Protein AF-A0A1S2WXU9-F1 (afdb_monomer_lite)

Secondary structure (DSSP, 8-state):
----SHHHHHTTTSS---------TTGGGSGGGS-------------S-HHHHHHH--HHHHTTTS---TTHHHHHHHHHTTS-HHHHHHHHHHHHHHHHHHHHH-SSHHHHHHHHHHHHHHHHHHHHH--

Sequence (131 aa):
MLFDVTILEQYKTKNHIKPKEKIQLQDIKEIKQKIIKEPGELLQQQPQNKDDYLKKFTINNYLSDIQLPPKNIPWIEHLLKWKPKAKQYELLKQYKELYLQAYNNTPLEHQKINAGTLKANTWLRVLITGE

pLDDT: mean 73.83, std 23.73, range [36.47, 98.0]

Radius of gyration: 22.12 Å; chains: 1; bounding box: 33×48×69 Å

Foldseek 3Di:
DDDDPPPVVVVVPPPDDDDDDDDDPPVVVPVVPPDDDDDPDPPPPPPPDPVVCLVPDDQCVLCVVPDADPVVSVVLCVLCVPPDSVVSVVLVVVLQVQLVVQLVPDPDNVCSRVRSHVRSVVVSCCVRPVD

Structure (mmCIF, N/CA/C/O backbone):
data_AF-A0A1S2WXU9-F1
#
_entry.id   AF-A0A1S2WXU9-F1
#
loop_
_atom_site.group_PDB
_atom_site.id
_atom_site.type_symbol
_atom_site.label_atom_id
_atom_site.label_alt_id
_atom_site.label_comp_id
_atom_site.label_asym_id
_atom_site.label_entity_id
_atom_site.label_seq_id
_atom_site.pdbx_PDB_ins_code
_atom_site.Cartn_x
_atom_site.Cartn_y
_atom_site.Cartn_z
_atom_site.occupancy
_atom_site.B_iso_or_equiv
_atom_site.auth_seq_id
_atom_site.auth_comp_id
_atom_site.auth_asym_id
_atom_site.auth_atom_id
_atom_site.pdbx_PDB_model_num
ATOM 1 N N . MET A 1 1 ? 10.330 13.097 -46.889 1.00 46.91 1 MET A N 1
ATOM 2 C CA . MET A 1 1 ? 9.431 11.977 -46.528 1.00 46.91 1 MET A CA 1
ATOM 3 C C . MET A 1 1 ? 10.068 10.690 -47.020 1.00 46.91 1 MET A C 1
ATOM 5 O O . MET A 1 1 ? 10.729 10.764 -48.045 1.00 46.91 1 MET A O 1
ATOM 9 N N . LEU A 1 2 ? 9.820 9.577 -46.320 1.00 45.38 2 LEU A N 1
ATOM 10 C CA . LEU A 1 2 ? 10.325 8.208 -46.548 1.00 45.38 2 LEU A CA 1
ATOM 11 C C . LEU A 1 2 ? 11.593 7.853 -45.762 1.00 45.38 2 LEU A C 1
ATOM 13 O O . LEU A 1 2 ? 12.651 7.613 -46.326 1.00 45.38 2 LEU A O 1
ATOM 17 N N . PHE A 1 3 ? 11.433 7.765 -44.444 1.00 37.38 3 PHE A N 1
ATOM 18 C CA . PHE A 1 3 ? 12.234 6.869 -43.617 1.00 37.38 3 PHE A CA 1
ATOM 19 C C . PHE A 1 3 ? 11.281 5.922 -42.872 1.00 37.38 3 PHE A C 1
ATOM 21 O O . PHE A 1 3 ? 10.276 6.360 -42.313 1.00 37.38 3 PHE A O 1
ATOM 28 N N . ASP A 1 4 ? 11.611 4.631 -42.940 1.00 48.25 4 ASP A N 1
ATOM 29 C CA . ASP A 1 4 ? 11.268 3.580 -41.974 1.00 48.25 4 ASP A CA 1
ATOM 30 C C . ASP A 1 4 ? 9.818 3.076 -41.860 1.00 48.25 4 ASP A C 1
ATOM 32 O O . ASP A 1 4 ? 9.265 2.948 -40.771 1.00 48.25 4 ASP A O 1
ATOM 36 N N . VAL A 1 5 ? 9.230 2.640 -42.979 1.00 47.12 5 VAL A N 1
ATOM 37 C CA . VAL A 1 5 ? 8.090 1.687 -42.956 1.00 47.12 5 VAL A CA 1
ATOM 38 C C . VAL A 1 5 ? 8.569 0.227 -43.103 1.00 47.12 5 VAL A C 1
ATOM 40 O O . VAL A 1 5 ? 7.855 -0.717 -42.778 1.00 47.12 5 VAL A O 1
ATOM 43 N N . THR A 1 6 ? 9.820 0.015 -43.512 1.00 50.19 6 THR A N 1
ATOM 44 C CA . THR A 1 6 ? 10.367 -1.296 -43.901 1.00 50.19 6 THR A CA 1
ATOM 45 C C . THR A 1 6 ? 10.811 -2.194 -42.740 1.00 50.19 6 THR A C 1
ATOM 47 O O . THR A 1 6 ? 10.943 -3.401 -42.932 1.00 50.19 6 THR A O 1
ATOM 50 N N . ILE A 1 7 ? 11.011 -1.666 -41.526 1.00 50.47 7 ILE A N 1
ATOM 51 C CA . ILE A 1 7 ? 11.488 -2.474 -40.382 1.00 50.47 7 ILE A CA 1
ATOM 52 C C . ILE A 1 7 ? 10.331 -3.196 -39.660 1.00 50.47 7 ILE A C 1
ATOM 54 O O . ILE A 1 7 ? 10.512 -4.286 -39.112 1.00 50.47 7 ILE A O 1
ATOM 58 N N . LEU A 1 8 ? 9.112 -2.649 -39.710 1.00 45.78 8 LEU A N 1
ATOM 59 C CA . LEU A 1 8 ? 7.941 -3.213 -39.021 1.00 45.78 8 LEU A CA 1
ATOM 60 C C . LEU A 1 8 ? 7.358 -4.461 -39.702 1.00 45.78 8 LEU A C 1
ATOM 62 O O . LEU A 1 8 ? 6.742 -5.288 -39.027 1.00 45.78 8 LEU A O 1
ATOM 66 N N . GLU A 1 9 ? 7.571 -4.643 -41.008 1.00 47.28 9 GLU A N 1
ATOM 67 C CA . GLU A 1 9 ? 7.101 -5.843 -41.716 1.00 47.28 9 GLU A CA 1
ATOM 68 C C . GLU A 1 9 ? 7.992 -7.071 -41.484 1.00 47.28 9 GLU A C 1
ATOM 70 O O . GLU A 1 9 ? 7.478 -8.188 -41.428 1.00 47.28 9 GLU A O 1
ATOM 75 N N . GLN A 1 10 ? 9.297 -6.895 -41.243 1.00 45.50 10 GLN A N 1
ATOM 76 C CA . GLN A 1 10 ? 10.206 -8.026 -41.000 1.00 45.50 10 GLN A CA 1
ATOM 77 C C . GLN A 1 10 ? 10.025 -8.679 -39.619 1.00 45.50 10 GLN A C 1
ATOM 79 O O . GLN A 1 10 ? 10.366 -9.849 -39.442 1.00 45.50 10 GLN A O 1
ATOM 84 N N . TYR A 1 11 ? 9.449 -7.970 -38.642 1.00 45.53 11 TYR A N 1
ATOM 85 C CA . TYR A 1 11 ? 9.167 -8.538 -37.316 1.00 45.53 11 TYR A CA 1
ATOM 86 C C . TYR A 1 11 ? 7.853 -9.329 -37.246 1.00 45.53 11 TYR A C 1
ATOM 88 O O . TYR A 1 11 ? 7.679 -10.133 -36.328 1.00 45.53 11 TYR A O 1
ATOM 96 N N . LYS A 1 12 ? 6.935 -9.160 -38.209 1.00 45.19 12 LYS A N 1
ATOM 97 C CA . LYS A 1 12 ? 5.650 -9.885 -38.219 1.00 45.19 12 LYS A CA 1
ATOM 98 C C . LYS A 1 12 ? 5.754 -11.326 -38.728 1.00 45.19 12 LYS A C 1
ATOM 100 O O . LYS A 1 12 ? 4.867 -12.126 -38.452 1.00 45.19 12 LYS A O 1
ATOM 105 N N . THR A 1 13 ? 6.834 -11.692 -39.414 1.00 47.34 13 THR A N 1
ATOM 106 C CA . THR A 1 13 ? 6.949 -12.963 -40.157 1.00 47.34 13 THR A CA 1
ATOM 107 C C . THR A 1 13 ? 7.939 -13.973 -39.568 1.00 47.34 13 THR A C 1
ATOM 109 O O . THR A 1 13 ? 8.269 -14.949 -40.235 1.00 47.34 13 THR A O 1
ATOM 112 N N . LYS A 1 14 ? 8.390 -13.810 -38.312 1.00 42.31 14 LYS A N 1
ATOM 113 C CA . LYS A 1 14 ? 9.318 -14.768 -37.667 1.00 42.31 14 LYS A CA 1
ATOM 114 C C . LYS A 1 14 ? 8.766 -15.596 -36.505 1.00 42.31 14 LYS A C 1
ATOM 116 O O . LYS A 1 14 ? 9.458 -16.499 -36.057 1.00 42.31 14 LYS A O 1
ATOM 121 N N . ASN A 1 15 ? 7.535 -15.358 -36.049 1.00 47.44 15 ASN A N 1
ATOM 122 C CA . ASN A 1 15 ? 6.944 -16.111 -34.930 1.00 47.44 15 ASN A CA 1
ATOM 123 C C . ASN A 1 15 ? 5.565 -16.695 -35.257 1.00 47.44 15 ASN A C 1
ATOM 125 O O . ASN A 1 15 ? 4.666 -16.704 -34.421 1.00 47.44 15 ASN A O 1
ATOM 129 N N . HIS A 1 16 ? 5.394 -17.199 -36.474 1.00 47.34 16 HIS A N 1
ATOM 130 C CA . HIS A 1 16 ? 4.292 -18.097 -36.783 1.00 47.34 16 HIS A CA 1
ATOM 131 C C . HIS A 1 16 ? 4.867 -19.434 -37.241 1.00 47.34 16 HIS A C 1
ATOM 133 O O . HIS A 1 16 ? 5.779 -19.467 -38.060 1.00 47.34 16 HIS A O 1
ATOM 139 N N . ILE A 1 17 ? 4.267 -20.509 -36.722 1.00 48.41 17 ILE A N 1
ATOM 140 C CA . ILE A 1 17 ? 4.539 -21.937 -36.952 1.00 48.41 17 ILE A CA 1
ATOM 141 C C . ILE A 1 17 ? 5.501 -22.574 -35.931 1.00 48.41 17 ILE A C 1
ATOM 143 O O . ILE A 1 17 ? 6.661 -22.831 -36.226 1.00 48.41 17 ILE A O 1
ATOM 147 N N . LYS A 1 18 ? 4.965 -22.957 -34.763 1.00 47.66 18 LYS A N 1
ATOM 148 C CA . LYS A 1 18 ? 5.179 -24.303 -34.196 1.00 47.66 18 LYS A CA 1
ATOM 149 C C . LYS A 1 18 ? 3.867 -24.805 -33.561 1.00 47.66 18 LYS A C 1
ATOM 151 O O . LYS A 1 18 ? 3.132 -23.995 -32.993 1.00 47.66 18 LYS A O 1
ATOM 156 N N . PRO A 1 19 ? 3.514 -26.090 -33.733 1.00 45.25 19 PRO A N 1
ATOM 157 C CA . PRO A 1 19 ? 2.209 -26.630 -33.357 1.00 45.25 19 PRO A CA 1
ATOM 158 C C . PRO A 1 19 ? 2.025 -26.700 -31.834 1.00 45.25 19 PRO A C 1
ATOM 160 O O . PRO A 1 19 ? 2.981 -26.880 -31.087 1.00 45.25 19 PRO A O 1
ATOM 163 N N . LYS A 1 20 ? 0.769 -26.572 -31.384 1.00 55.09 20 LYS A N 1
ATOM 164 C CA . LYS A 1 20 ? 0.353 -26.766 -29.986 1.00 55.09 20 LYS A CA 1
ATOM 165 C C . LYS A 1 20 ? 0.567 -28.229 -29.579 1.00 55.09 20 LYS A C 1
ATOM 167 O O . LYS A 1 20 ? -0.301 -29.067 -29.826 1.00 55.09 20 LYS A O 1
ATOM 172 N N . GLU A 1 21 ? 1.695 -28.530 -28.947 1.00 48.59 21 GLU A N 1
ATOM 173 C CA . GLU A 1 21 ? 1.872 -29.789 -28.224 1.00 48.59 21 GLU A CA 1
ATOM 174 C C . GLU A 1 21 ? 0.983 -29.803 -26.974 1.00 48.59 21 GLU A C 1
ATOM 176 O O . GLU A 1 21 ? 0.909 -28.842 -26.205 1.00 48.59 21 GLU A O 1
ATOM 181 N N . LYS A 1 22 ? 0.250 -30.905 -26.805 1.00 48.22 22 LYS A N 1
ATOM 182 C CA . LYS A 1 22 ? -0.589 -31.168 -25.637 1.00 48.22 22 LYS A CA 1
ATOM 183 C C . LYS A 1 22 ? 0.322 -31.413 -24.435 1.00 48.22 22 LYS A C 1
ATOM 185 O O . LYS A 1 22 ? 0.949 -32.463 -24.353 1.00 48.22 22 LYS A O 1
ATOM 190 N N . ILE A 1 23 ? 0.361 -30.473 -23.497 1.00 45.03 23 ILE A N 1
ATOM 191 C CA . ILE A 1 23 ? 1.022 -30.672 -22.204 1.00 45.03 23 ILE A CA 1
ATOM 192 C C . ILE A 1 23 ? 0.234 -31.748 -21.442 1.00 45.03 23 ILE A C 1
ATOM 194 O O . ILE A 1 23 ? -0.947 -31.562 -21.136 1.00 45.03 23 ILE A O 1
ATOM 198 N N . GLN A 1 24 ? 0.864 -32.896 -21.186 1.00 42.66 24 GLN A N 1
ATOM 199 C CA . GLN A 1 24 ? 0.285 -33.969 -20.381 1.00 42.66 24 GLN A CA 1
ATOM 200 C C . GLN A 1 24 ? 0.394 -33.610 -18.892 1.00 42.66 24 GLN A C 1
ATOM 202 O O . GLN A 1 24 ? 1.392 -33.067 -18.430 1.00 42.66 24 GLN A O 1
ATOM 207 N N . LEU A 1 25 ? -0.644 -33.924 -18.114 1.00 49.31 25 LEU A N 1
ATOM 208 C CA . LEU A 1 25 ? -0.802 -33.529 -16.704 1.00 49.31 25 LEU A CA 1
ATOM 209 C C . LEU A 1 25 ? 0.212 -34.166 -15.722 1.00 49.31 25 LEU A C 1
ATOM 211 O O . LEU A 1 25 ? 0.075 -34.002 -14.509 1.00 49.31 25 LEU A O 1
ATOM 215 N N . GLN A 1 26 ? 1.198 -34.918 -16.213 1.00 47.22 26 GLN A N 1
ATOM 216 C CA . GLN A 1 26 ? 2.148 -35.677 -15.393 1.00 47.22 26 GLN A CA 1
ATOM 217 C C . GLN A 1 26 ? 3.444 -34.897 -15.095 1.00 47.22 26 GLN A C 1
ATOM 219 O O . GLN A 1 26 ? 4.068 -35.154 -14.069 1.00 47.22 26 GLN A O 1
ATOM 224 N N . ASP A 1 27 ? 3.757 -33.851 -15.867 1.00 42.47 27 ASP A N 1
ATOM 225 C CA . ASP A 1 27 ? 4.944 -32.996 -15.671 1.00 42.47 27 ASP A CA 1
ATOM 226 C C . ASP A 1 27 ? 4.807 -31.954 -14.537 1.00 42.47 27 ASP A C 1
ATOM 228 O O . ASP A 1 27 ? 5.766 -31.283 -14.160 1.00 42.47 27 ASP A O 1
ATOM 232 N N . ILE A 1 28 ? 3.622 -31.807 -13.931 1.00 46.75 28 ILE A N 1
ATOM 233 C CA . ILE A 1 28 ? 3.379 -30.802 -12.871 1.00 46.75 28 ILE A CA 1
ATOM 234 C C . ILE A 1 28 ? 3.883 -31.288 -11.495 1.00 46.75 28 ILE A C 1
ATOM 236 O O . ILE A 1 28 ? 4.048 -30.492 -10.566 1.00 46.75 28 ILE A O 1
ATOM 240 N N . LYS A 1 29 ? 4.157 -32.591 -11.326 1.00 44.44 29 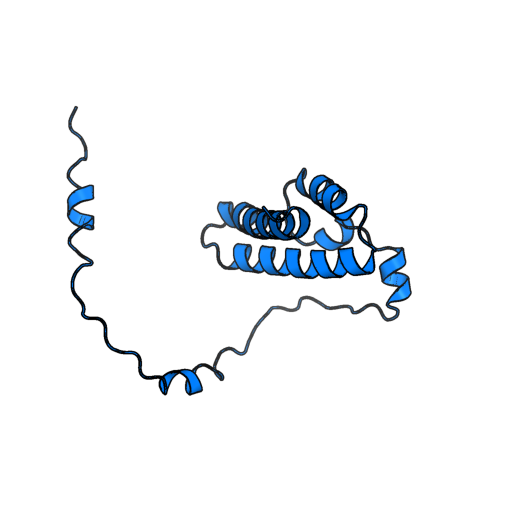LYS A N 1
ATOM 241 C CA . LYS A 1 29 ? 4.610 -33.140 -10.035 1.00 44.44 29 LYS A CA 1
ATOM 242 C C . LYS A 1 29 ? 6.075 -32.831 -9.710 1.00 44.44 29 LYS A C 1
ATOM 244 O O . LYS A 1 29 ? 6.406 -32.786 -8.528 1.00 44.44 29 LYS A O 1
ATOM 249 N N . GLU A 1 30 ? 6.915 -32.537 -10.702 1.00 40.00 30 GLU A N 1
ATOM 250 C CA . GLU A 1 30 ? 8.362 -32.346 -10.494 1.00 40.00 30 GLU A CA 1
ATOM 251 C C . GLU A 1 30 ? 8.779 -30.878 -10.265 1.00 40.00 30 GLU A C 1
ATOM 253 O O . GLU A 1 30 ? 9.848 -30.600 -9.725 1.00 40.00 30 GLU A O 1
ATOM 258 N N . ILE A 1 31 ? 7.901 -29.909 -10.552 1.00 44.62 31 ILE A N 1
ATOM 259 C CA . ILE A 1 31 ? 8.188 -28.470 -10.356 1.00 44.62 31 ILE A CA 1
ATOM 260 C C . ILE A 1 31 ? 8.058 -28.053 -8.874 1.00 44.62 31 ILE A C 1
ATOM 262 O O . ILE A 1 31 ? 8.448 -26.955 -8.480 1.00 44.62 31 ILE A O 1
ATOM 266 N N . LYS A 1 32 ? 7.560 -28.932 -7.994 1.00 43.72 32 LYS A N 1
ATOM 267 C CA . LYS A 1 32 ? 7.349 -28.604 -6.572 1.00 43.72 32 LYS A CA 1
ATOM 268 C C . LYS A 1 32 ? 8.611 -28.604 -5.699 1.00 43.72 32 LYS A C 1
ATOM 270 O O . LYS A 1 32 ? 8.494 -28.267 -4.526 1.00 43.72 32 LYS A O 1
ATOM 275 N N . GLN A 1 33 ? 9.795 -28.959 -6.209 1.00 43.25 33 GLN A N 1
ATOM 276 C CA . GLN A 1 33 ? 10.954 -29.229 -5.337 1.00 43.25 33 GLN A CA 1
ATOM 277 C C . GLN A 1 33 ? 12.243 -28.443 -5.624 1.00 43.25 33 GLN A C 1
ATOM 279 O O . GLN A 1 33 ? 13.240 -28.683 -4.949 1.00 43.25 33 GLN A O 1
ATOM 284 N N . LYS A 1 34 ? 12.257 -27.464 -6.543 1.00 37.16 34 LYS A N 1
ATOM 285 C CA . LYS A 1 34 ? 13.513 -26.778 -6.922 1.00 37.16 34 LYS A CA 1
ATOM 286 C C . LYS A 1 34 ? 13.515 -25.247 -6.865 1.00 37.16 34 LYS A C 1
ATOM 288 O O . LYS A 1 34 ? 14.297 -24.616 -7.567 1.00 37.16 34 LYS A O 1
ATOM 293 N N . ILE A 1 35 ? 12.698 -24.644 -6.001 1.00 43.75 35 ILE A N 1
ATOM 294 C CA . ILE A 1 35 ? 12.796 -23.210 -5.674 1.00 43.75 35 ILE A C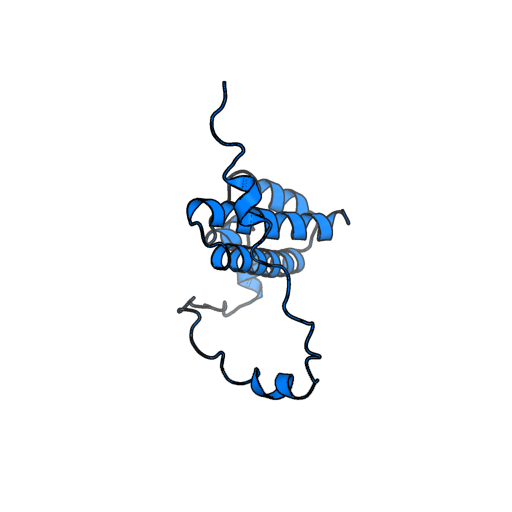A 1
ATOM 295 C C . ILE A 1 35 ? 12.993 -23.080 -4.164 1.00 43.75 35 ILE A C 1
ATOM 297 O O . ILE A 1 35 ? 12.055 -22.841 -3.409 1.00 43.75 35 ILE A O 1
ATOM 301 N N . ILE A 1 36 ? 14.223 -23.312 -3.709 1.00 43.50 36 ILE A N 1
ATOM 302 C CA . ILE A 1 36 ? 14.653 -22.990 -2.348 1.00 43.50 36 ILE A CA 1
ATOM 303 C C . ILE A 1 36 ? 15.975 -22.216 -2.448 1.00 43.50 36 ILE A C 1
ATOM 305 O O . ILE A 1 36 ? 16.927 -22.744 -3.023 1.00 43.50 36 ILE A O 1
ATOM 309 N N . LYS A 1 37 ? 15.983 -21.033 -1.798 1.00 38.06 37 LYS A N 1
ATOM 310 C CA . LYS A 1 37 ? 17.069 -20.061 -1.492 1.00 38.06 37 LYS A CA 1
ATOM 311 C C . LYS A 1 37 ? 17.211 -18.931 -2.527 1.00 38.06 37 LYS A C 1
ATOM 313 O O . LYS A 1 37 ? 17.496 -19.212 -3.678 1.00 38.06 37 LYS A O 1
ATOM 318 N N . GLU A 1 38 ? 16.990 -17.647 -2.227 1.00 40.41 38 GLU A N 1
ATOM 319 C CA . GLU A 1 38 ? 16.946 -16.891 -0.960 1.00 40.41 38 GLU A CA 1
ATOM 320 C C . GLU A 1 38 ? 15.961 -15.704 -1.076 1.00 40.41 38 GLU A C 1
ATOM 322 O O . GLU A 1 38 ? 15.977 -15.005 -2.089 1.00 40.41 38 GLU A O 1
ATOM 327 N N . PRO A 1 39 ? 15.161 -15.377 -0.048 1.00 41.34 39 PRO A N 1
ATOM 328 C CA . PRO A 1 39 ? 14.862 -13.993 0.269 1.00 41.34 39 PRO A CA 1
ATOM 329 C C . PRO A 1 39 ? 15.880 -13.543 1.319 1.00 41.34 39 PRO A C 1
ATOM 331 O O . PRO A 1 39 ? 15.932 -14.105 2.414 1.00 41.34 39 PRO A O 1
ATOM 334 N N . GLY A 1 40 ? 16.710 -12.564 0.959 1.00 36.47 40 GLY A N 1
ATOM 335 C CA . GLY A 1 40 ? 17.648 -11.934 1.880 1.00 36.47 40 GLY A CA 1
ATOM 336 C C . GLY A 1 40 ? 16.977 -11.546 3.197 1.00 36.47 40 GLY A C 1
ATOM 337 O O . GLY A 1 40 ? 15.788 -11.222 3.237 1.00 36.47 40 GLY A O 1
ATOM 338 N N . GLU A 1 41 ? 17.766 -11.628 4.263 1.00 38.03 41 GLU A N 1
ATOM 339 C CA . GLU A 1 41 ? 17.460 -11.242 5.636 1.00 38.03 41 GLU A CA 1
ATOM 340 C C . GLU A 1 41 ? 16.689 -9.914 5.729 1.00 38.03 41 GLU A C 1
ATOM 342 O O . GLU A 1 41 ? 17.253 -8.844 5.939 1.00 38.03 41 GLU A O 1
ATOM 347 N N . LEU A 1 42 ? 15.363 -9.966 5.641 1.00 40.84 42 LEU A N 1
ATOM 348 C CA . LEU A 1 42 ? 14.514 -8.958 6.251 1.00 40.84 42 LEU A CA 1
ATOM 349 C C . LEU A 1 42 ? 14.165 -9.483 7.631 1.00 40.84 42 LEU A C 1
ATOM 351 O O . LEU A 1 42 ? 13.262 -10.304 7.790 1.00 40.84 42 LEU A O 1
ATOM 355 N N . LEU A 1 43 ? 14.945 -9.020 8.608 1.00 38.75 43 LEU A N 1
ATOM 356 C CA . LEU A 1 43 ? 14.716 -9.145 10.040 1.00 38.75 43 LEU A CA 1
ATOM 357 C C . LEU A 1 43 ? 13.231 -8.930 10.362 1.00 38.75 43 LEU A C 1
ATOM 359 O O . LEU A 1 43 ? 12.772 -7.811 10.590 1.00 38.75 43 LEU A O 1
ATOM 363 N N . GLN A 1 44 ? 12.467 -10.020 10.415 1.00 40.72 44 GLN A N 1
ATOM 364 C CA . GLN A 1 44 ? 11.172 -10.040 11.072 1.00 40.72 44 GLN A CA 1
ATOM 365 C C . GLN A 1 44 ? 11.440 -10.013 12.573 1.00 40.72 44 GLN A C 1
ATOM 367 O O . GLN A 1 44 ? 11.392 -11.035 13.254 1.00 40.72 44 GLN A O 1
ATOM 372 N N . GLN A 1 45 ? 11.722 -8.825 13.105 1.00 43.81 45 GLN A N 1
ATOM 373 C CA . GLN A 1 45 ? 11.485 -8.571 14.517 1.00 43.81 45 GLN A CA 1
ATOM 374 C C . GLN A 1 45 ? 9.968 -8.625 14.720 1.00 43.81 45 GLN A C 1
ATOM 376 O O . GLN A 1 45 ? 9.257 -7.636 14.548 1.00 43.81 45 GLN A O 1
ATOM 381 N N . GLN A 1 46 ? 9.447 -9.821 15.002 1.00 45.41 46 GLN A N 1
ATOM 382 C CA . GLN A 1 46 ? 8.084 -9.962 15.492 1.00 45.41 46 GLN A CA 1
ATOM 383 C C . GLN A 1 46 ? 8.011 -9.273 16.860 1.00 45.41 46 GLN A C 1
ATOM 385 O O . GLN A 1 46 ? 8.765 -9.638 17.763 1.00 45.41 46 GLN A O 1
ATOM 390 N N . PRO A 1 47 ? 7.135 -8.273 17.044 1.00 46.94 47 PRO A N 1
ATOM 391 C CA . PRO A 1 47 ? 6.994 -7.625 18.335 1.00 46.94 47 PRO A CA 1
ATOM 392 C C . PRO A 1 47 ? 6.459 -8.636 19.358 1.00 46.94 47 PRO A C 1
ATOM 394 O O . PRO A 1 47 ? 5.426 -9.267 19.138 1.00 46.94 47 PRO A O 1
ATOM 397 N N . GLN A 1 48 ? 7.153 -8.754 20.496 1.00 53.38 48 GLN A N 1
ATOM 398 C CA . GLN A 1 48 ? 6.834 -9.645 21.625 1.00 53.38 48 GLN A CA 1
ATOM 399 C C . GLN A 1 48 ? 5.465 -9.368 22.285 1.00 53.38 48 GLN A C 1
ATOM 401 O O . GLN A 1 48 ? 5.040 -10.119 23.155 1.00 53.38 48 GLN A O 1
ATOM 406 N N . ASN A 1 49 ? 4.746 -8.322 21.864 1.00 57.78 49 ASN A N 1
ATOM 407 C CA . ASN A 1 49 ? 3.389 -8.011 22.304 1.00 57.78 49 ASN A CA 1
ATOM 408 C C . ASN A 1 49 ? 2.578 -7.459 21.121 1.00 57.78 49 ASN A C 1
ATOM 410 O O . ASN A 1 49 ? 2.800 -6.325 20.685 1.00 57.78 49 ASN A O 1
ATOM 414 N N . LYS A 1 50 ? 1.634 -8.251 20.591 1.00 56.59 50 LYS A N 1
ATOM 415 C CA . LYS A 1 50 ? 0.764 -7.840 19.468 1.00 56.59 50 LYS A CA 1
ATOM 416 C C . LYS A 1 50 ? 0.004 -6.543 19.775 1.00 56.59 50 LYS A C 1
ATOM 418 O O . LYS A 1 50 ? -0.178 -5.717 18.881 1.00 56.59 50 LYS A O 1
ATOM 423 N N . ASP A 1 51 ? -0.375 -6.339 21.034 1.00 61.12 51 ASP A N 1
ATOM 424 C CA . ASP A 1 51 ? -1.153 -5.181 21.476 1.00 61.12 51 ASP A CA 1
ATOM 425 C C . ASP A 1 51 ? -0.362 -3.865 21.520 1.00 61.12 51 ASP A C 1
ATOM 427 O O . ASP A 1 51 ? -0.932 -2.806 21.258 1.00 61.12 51 ASP A O 1
ATOM 431 N N . ASP A 1 52 ? 0.948 -3.893 21.795 1.00 60.91 52 ASP A N 1
ATOM 432 C CA . ASP A 1 52 ? 1.760 -2.663 21.839 1.00 60.91 52 ASP A CA 1
ATOM 433 C C . ASP A 1 52 ? 2.054 -2.135 20.427 1.00 60.91 52 ASP A C 1
ATOM 435 O O . ASP A 1 52 ? 1.941 -0.939 20.145 1.00 60.91 52 ASP A O 1
ATOM 439 N N . TYR A 1 53 ? 2.312 -3.051 19.489 1.00 60.97 53 TYR A N 1
ATOM 440 C CA . TYR A 1 53 ? 2.550 -2.712 18.087 1.00 60.97 53 TYR A CA 1
ATOM 441 C C . TYR A 1 53 ? 1.333 -2.036 17.436 1.00 60.97 53 TYR A C 1
ATOM 443 O O . TYR A 1 53 ? 1.466 -1.024 16.747 1.00 60.97 53 TYR A O 1
ATOM 451 N N . LEU A 1 54 ? 0.124 -2.533 17.713 1.00 65.00 54 LEU A N 1
ATOM 452 C CA . LEU A 1 54 ? -1.130 -1.944 17.227 1.00 65.00 54 LEU A CA 1
ATOM 453 C C . LEU A 1 54 ? -1.404 -0.541 17.800 1.00 65.00 54 LEU A C 1
ATOM 455 O O . LEU A 1 54 ? -2.073 0.275 17.150 1.00 65.00 54 LEU A O 1
ATOM 459 N N . LYS A 1 55 ? -0.875 -0.220 18.989 1.00 67.75 55 LYS A N 1
ATOM 460 C CA . LYS A 1 55 ? -1.004 1.120 19.584 1.00 67.75 55 LYS A CA 1
ATOM 461 C C . LYS A 1 55 ? -0.193 2.165 18.817 1.00 67.75 55 LYS A C 1
ATOM 463 O O . LYS A 1 55 ? -0.731 3.239 18.559 1.00 67.75 55 LYS A O 1
ATOM 468 N N . LYS A 1 56 ? 1.033 1.836 18.393 1.00 77.25 56 LYS A N 1
ATOM 469 C CA . LYS A 1 56 ? 1.932 2.739 17.638 1.00 77.25 56 LYS A CA 1
ATOM 470 C C . LYS A 1 56 ? 1.824 2.619 16.114 1.00 77.25 56 LYS A C 1
ATOM 472 O O . LYS A 1 56 ? 2.475 3.370 15.393 1.00 77.25 56 LYS A O 1
ATOM 477 N N . PHE A 1 57 ? 1.024 1.680 15.616 1.00 84.62 57 PHE A N 1
ATOM 478 C CA . PHE A 1 57 ? 0.828 1.469 14.187 1.00 84.62 57 PHE A CA 1
ATOM 479 C C . PHE A 1 57 ? 0.258 2.716 13.496 1.00 84.62 57 PHE A C 1
ATOM 481 O O . PHE A 1 57 ? -0.822 3.201 13.847 1.00 84.62 57 PHE A O 1
ATOM 488 N N . THR A 1 58 ? 0.968 3.175 12.466 1.00 90.19 58 THR A N 1
ATOM 489 C CA . THR A 1 58 ? 0.499 4.144 11.474 1.00 90.19 58 THR A CA 1
ATOM 490 C C . THR A 1 58 ? 0.807 3.611 10.080 1.00 90.19 58 THR A C 1
ATOM 492 O O . THR A 1 58 ? 1.784 2.883 9.882 1.00 90.19 58 THR A O 1
ATOM 495 N N . ILE A 1 59 ? -0.028 3.977 9.106 1.00 91.00 59 ILE A N 1
ATOM 496 C CA . ILE A 1 59 ? 0.117 3.540 7.711 1.00 91.00 59 ILE A CA 1
ATOM 497 C C . ILE A 1 59 ? 1.465 4.013 7.152 1.00 91.00 59 ILE A C 1
ATOM 499 O O . ILE A 1 59 ? 2.197 3.220 6.564 1.00 91.00 59 ILE A O 1
ATOM 503 N N . ASN A 1 60 ? 1.827 5.271 7.423 1.00 91.75 60 ASN A N 1
ATOM 504 C CA . ASN A 1 60 ? 3.116 5.840 7.040 1.00 91.75 60 ASN A CA 1
ATOM 505 C C . ASN A 1 60 ? 4.310 5.045 7.597 1.00 91.75 60 ASN A C 1
ATOM 507 O O . ASN A 1 60 ? 5.219 4.701 6.851 1.00 91.75 60 ASN A O 1
ATOM 511 N N . ASN A 1 61 ? 4.299 4.701 8.891 1.00 90.94 61 ASN A N 1
ATOM 512 C CA . ASN A 1 61 ? 5.397 3.937 9.488 1.00 90.94 61 ASN A CA 1
ATOM 513 C C . ASN A 1 61 ? 5.491 2.525 8.887 1.00 90.94 61 ASN A C 1
ATOM 515 O O . ASN A 1 61 ? 6.583 2.046 8.600 1.00 90.94 61 ASN A O 1
ATOM 519 N N . TYR A 1 62 ? 4.349 1.872 8.646 1.00 92.94 62 TYR A N 1
ATOM 520 C CA . TYR A 1 62 ? 4.319 0.512 8.102 1.00 92.94 62 TYR A CA 1
ATOM 521 C C . TYR A 1 62 ? 4.825 0.405 6.657 1.00 92.94 62 TYR A C 1
ATOM 523 O O . TYR A 1 62 ? 5.415 -0.610 6.296 1.00 92.94 62 TYR A O 1
ATOM 531 N N . LEU A 1 63 ? 4.572 1.425 5.832 1.00 93.69 63 LEU A N 1
ATOM 532 C CA . LEU A 1 63 ? 4.985 1.462 4.424 1.00 93.69 63 LEU A CA 1
ATOM 533 C C . LEU A 1 63 ? 6.296 2.230 4.199 1.00 93.69 63 LEU A C 1
ATOM 535 O O . LEU A 1 63 ? 6.689 2.421 3.053 1.00 93.69 63 LEU A O 1
ATOM 539 N N . SER A 1 64 ? 6.966 2.674 5.265 1.00 91.50 64 SER A N 1
ATOM 540 C CA . SER A 1 64 ? 8.177 3.501 5.180 1.00 91.50 64 SER A CA 1
ATOM 541 C C . SER A 1 64 ? 9.367 2.801 4.518 1.00 91.50 64 SER A C 1
ATOM 543 O O . SER A 1 64 ? 10.266 3.465 4.009 1.00 91.50 64 SER A O 1
ATOM 545 N N . ASP A 1 65 ? 9.373 1.470 4.497 1.00 92.62 65 ASP A N 1
ATOM 546 C CA . ASP A 1 65 ? 10.439 0.662 3.913 1.00 92.62 65 ASP A CA 1
ATOM 547 C C . ASP A 1 65 ? 10.272 0.420 2.404 1.00 92.62 65 ASP A C 1
ATOM 549 O O . ASP A 1 65 ? 11.192 -0.079 1.756 1.00 92.62 65 ASP A O 1
ATOM 553 N N . ILE A 1 66 ? 9.122 0.786 1.825 1.00 93.62 66 ILE A N 1
ATOM 554 C CA . ILE A 1 66 ? 8.905 0.752 0.378 1.00 93.62 66 ILE A CA 1
ATOM 555 C C . ILE A 1 66 ? 8.877 2.166 -0.198 1.00 93.62 66 ILE A C 1
ATOM 557 O O . ILE A 1 66 ? 8.351 3.105 0.394 1.00 93.62 66 ILE A O 1
ATOM 561 N N . GLN A 1 67 ? 9.428 2.326 -1.400 1.00 93.44 67 GLN A N 1
ATOM 562 C CA . GLN A 1 67 ? 9.403 3.615 -2.083 1.00 93.44 67 GLN A CA 1
ATOM 563 C C . GLN A 1 67 ? 8.016 3.874 -2.669 1.00 93.44 67 GLN A C 1
ATOM 565 O O . GLN A 1 67 ? 7.555 3.154 -3.549 1.00 93.44 67 GLN A O 1
ATOM 570 N N . LEU A 1 68 ? 7.349 4.926 -2.203 1.00 93.38 68 LEU A N 1
ATOM 571 C CA . LEU A 1 68 ? 6.054 5.346 -2.724 1.00 93.38 68 LEU A CA 1
ATOM 572 C C . LEU A 1 68 ? 6.086 6.822 -3.123 1.00 93.38 68 LEU A C 1
ATOM 574 O O . LEU A 1 68 ? 6.744 7.628 -2.462 1.00 93.38 68 LEU A O 1
ATOM 578 N N . PRO A 1 69 ? 5.332 7.217 -4.164 1.00 94.06 69 PRO A N 1
ATOM 579 C CA . PRO A 1 69 ? 5.091 8.625 -4.435 1.00 94.06 69 PRO A CA 1
ATOM 580 C C . PRO A 1 69 ? 4.447 9.311 -3.217 1.00 94.06 69 PRO A C 1
ATOM 582 O O . PRO A 1 69 ? 3.566 8.724 -2.584 1.00 94.06 69 PRO A O 1
ATOM 585 N N . PRO A 1 70 ? 4.787 10.576 -2.916 1.00 90.25 70 PRO A N 1
ATOM 586 C CA . PRO A 1 70 ? 4.351 11.254 -1.688 1.00 90.25 70 PRO A CA 1
ATOM 587 C C . PRO A 1 70 ? 2.824 11.371 -1.558 1.00 90.25 70 PRO A C 1
ATOM 589 O O . PRO A 1 70 ? 2.285 11.381 -0.457 1.00 90.25 70 PRO A O 1
ATOM 592 N N . LYS A 1 71 ? 2.102 11.395 -2.685 1.00 93.00 71 LYS A N 1
ATOM 593 C CA . LYS A 1 71 ? 0.631 11.436 -2.719 1.00 93.00 71 LYS A CA 1
ATOM 594 C C . LYS A 1 71 ? -0.049 10.119 -2.323 1.00 93.00 71 LYS A C 1
ATOM 596 O O . LYS A 1 71 ? -1.248 10.118 -2.060 1.00 93.00 71 LYS A O 1
ATOM 601 N N . ASN A 1 72 ? 0.678 9.002 -2.305 1.00 93.31 72 ASN A N 1
ATOM 602 C CA . ASN A 1 72 ? 0.077 7.691 -2.086 1.00 93.31 72 ASN A CA 1
ATOM 603 C C . ASN A 1 72 ? -0.262 7.436 -0.623 1.00 93.31 72 ASN A C 1
ATOM 605 O O . ASN A 1 72 ? -1.326 6.889 -0.362 1.00 93.31 72 ASN A O 1
ATOM 609 N N . ILE A 1 73 ? 0.594 7.836 0.322 1.00 94.12 73 ILE A N 1
ATOM 610 C CA . ILE A 1 73 ? 0.318 7.617 1.749 1.00 94.12 73 ILE A CA 1
ATOM 611 C C . ILE A 1 73 ? -1.002 8.296 2.163 1.00 94.12 73 ILE A C 1
ATOM 613 O O . ILE A 1 73 ? -1.880 7.576 2.639 1.00 94.12 73 ILE A O 1
ATOM 617 N N . PRO A 1 74 ? -1.239 9.595 1.870 1.00 95.62 74 PRO A N 1
ATOM 618 C CA . PRO A 1 74 ? -2.524 10.231 2.176 1.00 95.62 74 PRO A CA 1
ATOM 619 C C . PRO A 1 74 ? -3.721 9.562 1.487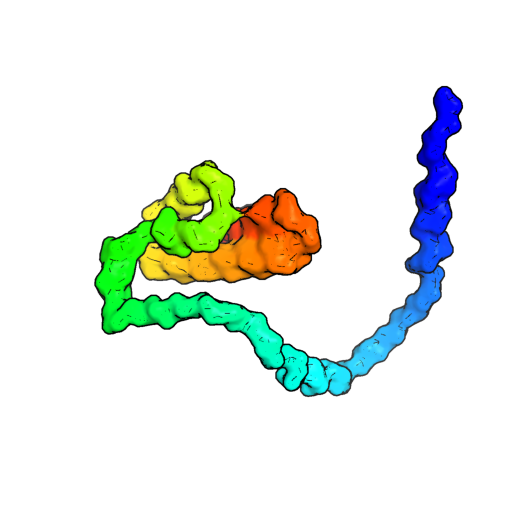 1.00 95.62 74 PRO A C 1
ATOM 621 O O . PRO A 1 74 ? -4.808 9.478 2.057 1.00 95.62 74 PRO A O 1
ATOM 624 N N . TRP A 1 75 ? -3.539 9.066 0.259 1.00 95.62 75 TRP A N 1
ATOM 625 C CA . TRP A 1 75 ? -4.593 8.365 -0.476 1.00 95.62 75 TRP A CA 1
ATOM 626 C C . TRP A 1 75 ? -4.951 7.014 0.165 1.00 95.62 75 TRP A C 1
ATOM 628 O O . TRP A 1 75 ? -6.131 6.721 0.359 1.00 95.62 75 TRP A O 1
ATOM 638 N N . ILE A 1 76 ? -3.953 6.217 0.559 1.00 95.38 76 ILE A N 1
ATOM 639 C CA . ILE A 1 76 ? -4.157 4.939 1.260 1.00 95.38 76 ILE A CA 1
ATOM 640 C C . ILE A 1 76 ? -4.811 5.186 2.625 1.00 95.38 76 ILE A C 1
ATOM 642 O O . ILE A 1 76 ? -5.758 4.489 2.991 1.00 95.38 76 ILE A O 1
ATOM 646 N N . GLU A 1 77 ? -4.351 6.200 3.362 1.00 94.88 77 GLU A N 1
ATOM 647 C CA . GLU A 1 77 ? -4.950 6.607 4.635 1.00 94.88 77 GLU A CA 1
ATOM 648 C C . GLU A 1 77 ? -6.421 6.988 4.476 1.00 94.88 77 GLU A C 1
ATOM 650 O O . GLU A 1 77 ? -7.258 6.564 5.275 1.00 94.88 77 GLU A O 1
ATOM 655 N N . HIS A 1 78 ? -6.760 7.719 3.412 1.00 94.88 78 HIS A N 1
ATOM 656 C CA . HIS A 1 78 ? -8.141 8.066 3.103 1.00 94.88 78 HIS A CA 1
ATOM 657 C C . HIS A 1 78 ? -9.006 6.825 2.831 1.00 94.88 78 HIS A C 1
ATOM 659 O O . HIS A 1 78 ? -10.075 6.688 3.428 1.00 94.88 78 HIS A O 1
ATOM 665 N N . LEU A 1 79 ? -8.536 5.891 1.993 1.00 93.94 79 LEU A N 1
ATOM 666 C CA . LEU A 1 79 ? -9.273 4.660 1.670 1.00 93.94 79 LEU A CA 1
ATOM 667 C C . LEU A 1 79 ? -9.500 3.758 2.886 1.00 93.94 79 LEU A C 1
ATOM 669 O O . LEU A 1 79 ? -10.528 3.086 2.997 1.00 93.94 79 LEU A O 1
ATOM 673 N N . LEU A 1 80 ? -8.536 3.728 3.802 1.00 94.56 80 LEU A N 1
ATOM 674 C CA . LEU A 1 80 ? -8.552 2.838 4.955 1.00 94.56 80 LEU A CA 1
ATOM 675 C C . LEU A 1 80 ? -9.094 3.493 6.231 1.00 94.56 80 LEU A C 1
ATOM 677 O O . LEU A 1 80 ? -9.253 2.794 7.234 1.00 94.56 80 LEU A O 1
ATOM 681 N N . LYS A 1 81 ? -9.436 4.790 6.201 1.00 92.62 81 LYS A N 1
ATOM 682 C CA . LYS A 1 81 ? -9.832 5.605 7.365 1.00 92.62 81 LYS A CA 1
ATOM 683 C C . LYS A 1 81 ? -10.878 4.945 8.265 1.00 92.62 81 LYS A C 1
ATOM 685 O O . LYS A 1 81 ? -10.767 5.009 9.484 1.00 92.62 81 LYS A O 1
ATOM 690 N N . TRP A 1 82 ? -11.880 4.305 7.667 1.00 91.75 82 TRP A N 1
ATOM 691 C CA . TRP A 1 82 ? -13.009 3.703 8.386 1.00 91.75 82 TRP A CA 1
ATOM 692 C C . TRP A 1 82 ? -12.829 2.212 8.696 1.00 91.75 82 TRP A C 1
ATOM 694 O O . TRP A 1 82 ? -13.726 1.580 9.250 1.00 91.75 82 TRP A O 1
ATOM 704 N N . LYS A 1 83 ? -11.692 1.613 8.323 1.00 91.44 83 LYS A N 1
ATOM 705 C CA . LYS A 1 83 ? -11.397 0.208 8.618 1.00 91.44 83 LYS A CA 1
ATOM 706 C C . LYS A 1 83 ? -10.774 0.080 10.017 1.00 91.44 83 LYS A C 1
ATOM 708 O O . LYS A 1 83 ? -9.934 0.902 10.378 1.00 91.44 83 LYS A O 1
ATOM 713 N N . PRO A 1 84 ? -11.104 -0.971 10.792 1.00 91.75 84 PRO A N 1
ATOM 714 C CA . PRO A 1 84 ? -10.417 -1.258 12.052 1.00 91.75 84 PRO A CA 1
ATOM 715 C C . PRO A 1 84 ? -8.908 -1.431 11.840 1.00 91.75 84 PRO A C 1
ATOM 717 O O . PRO A 1 84 ? -8.506 -2.008 10.830 1.00 91.75 84 PRO A O 1
ATOM 720 N N . LYS A 1 85 ? -8.070 -1.023 12.805 1.00 89.50 85 LYS A N 1
ATOM 721 C CA . LYS A 1 85 ? -6.597 -1.107 12.692 1.00 89.50 85 LYS A CA 1
ATOM 722 C C . LYS A 1 85 ? -6.090 -2.499 12.297 1.00 89.50 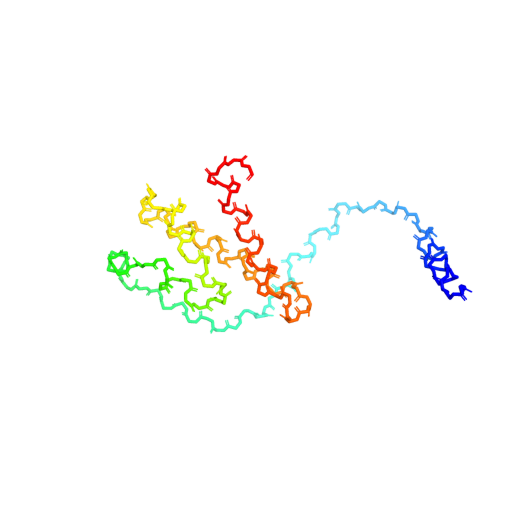85 LYS A C 1
ATOM 724 O O . LYS A 1 85 ? -5.223 -2.612 11.437 1.00 89.50 85 LYS A O 1
ATOM 729 N N . ALA A 1 86 ? -6.663 -3.558 12.873 1.00 88.69 86 ALA A N 1
ATOM 730 C CA . ALA A 1 86 ? -6.327 -4.935 12.506 1.00 88.69 86 ALA A CA 1
ATOM 731 C C . ALA A 1 86 ? -6.582 -5.207 11.014 1.00 88.69 86 ALA A C 1
ATOM 733 O O . ALA A 1 86 ? -5.729 -5.765 10.329 1.00 88.69 86 ALA A O 1
ATOM 734 N N . LYS A 1 87 ? -7.715 -4.729 10.485 1.00 91.31 87 LYS A N 1
ATOM 735 C CA . LYS A 1 87 ? -8.040 -4.852 9.063 1.00 91.31 87 LYS A CA 1
ATOM 736 C C . LYS A 1 87 ? -7.119 -4.001 8.194 1.00 91.31 87 LYS A C 1
ATOM 738 O O . LYS A 1 87 ? -6.687 -4.474 7.152 1.00 91.31 87 LYS A O 1
ATOM 743 N N . GLN A 1 88 ? -6.787 -2.780 8.617 1.00 93.00 88 GLN A N 1
ATOM 744 C CA . GLN A 1 88 ? -5.809 -1.947 7.911 1.00 93.00 88 GLN A CA 1
ATOM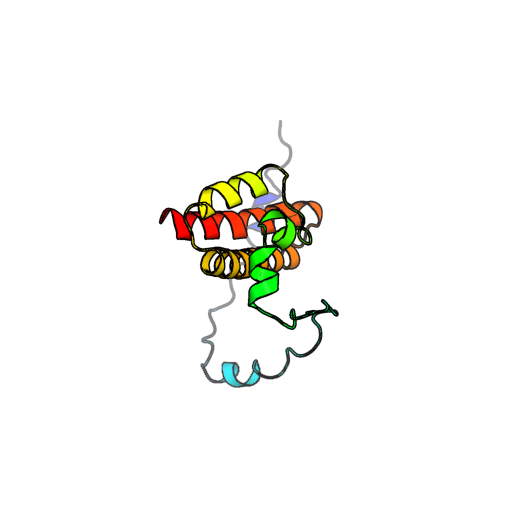 745 C C . GLN A 1 88 ? -4.474 -2.684 7.773 1.00 93.00 88 GLN A C 1
ATOM 747 O O . GLN A 1 88 ? -3.955 -2.788 6.671 1.00 93.00 88 GLN A O 1
ATOM 752 N N . TYR A 1 89 ? -3.965 -3.263 8.861 1.00 92.12 89 TYR A N 1
ATOM 753 C CA . TYR A 1 89 ? -2.725 -4.036 8.848 1.00 92.12 89 TYR A CA 1
ATOM 754 C C . TYR A 1 89 ? -2.769 -5.212 7.860 1.00 92.12 89 TYR A C 1
ATOM 756 O O . TYR A 1 89 ? -1.857 -5.362 7.049 1.00 92.12 89 TYR A O 1
ATOM 764 N N . GLU A 1 90 ? -3.834 -6.020 7.879 1.00 92.44 90 GLU A N 1
ATOM 765 C CA . GLU A 1 90 ? -3.997 -7.128 6.925 1.00 92.44 90 GLU A CA 1
ATOM 766 C C . GLU A 1 90 ? -3.979 -6.651 5.468 1.00 92.44 90 GLU A C 1
ATOM 768 O O . GLU A 1 90 ? -3.316 -7.252 4.621 1.00 92.44 90 GLU A O 1
ATOM 773 N N . LEU A 1 91 ? -4.688 -5.556 5.183 1.00 95.19 91 LEU A N 1
ATOM 774 C CA . LEU A 1 91 ? -4.755 -4.971 3.848 1.00 95.19 91 LEU A CA 1
ATOM 775 C C . LEU A 1 91 ? -3.399 -4.418 3.406 1.00 95.19 91 LEU A C 1
ATOM 777 O O . LEU A 1 91 ? -2.988 -4.652 2.272 1.00 95.19 91 LEU A O 1
ATOM 781 N N . LEU A 1 92 ? -2.676 -3.738 4.296 1.00 95.50 92 LEU A N 1
ATOM 782 C CA . LEU A 1 92 ? -1.347 -3.213 3.993 1.00 95.50 92 LEU A CA 1
ATOM 783 C C . LEU A 1 92 ? -0.310 -4.317 3.792 1.00 95.50 92 LEU A C 1
ATOM 785 O O . LEU A 1 92 ? 0.590 -4.159 2.968 1.00 95.50 92 LEU A O 1
ATOM 789 N N . LYS A 1 93 ? -0.438 -5.442 4.501 1.00 94.81 93 LYS A N 1
ATOM 790 C CA . LYS A 1 93 ? 0.421 -6.609 4.286 1.00 94.81 93 LYS A CA 1
ATOM 791 C C . LYS A 1 93 ? 0.296 -7.113 2.845 1.00 94.81 93 LYS A C 1
ATOM 793 O O . LYS A 1 93 ? 1.309 -7.268 2.169 1.00 94.81 93 LYS A O 1
ATOM 798 N N . GLN A 1 94 ? -0.934 -7.303 2.361 1.00 95.75 94 GLN A N 1
ATOM 799 C CA . GLN A 1 94 ? -1.190 -7.729 0.978 1.00 95.75 94 GLN A CA 1
ATOM 800 C C . GLN A 1 94 ? -0.793 -6.654 -0.042 1.00 95.75 94 GLN A C 1
ATOM 802 O O . GLN A 1 94 ? -0.165 -6.964 -1.052 1.00 95.75 94 GLN A O 1
ATOM 807 N N . TYR A 1 95 ? -1.090 -5.384 0.248 1.00 97.31 95 TYR A N 1
ATOM 808 C CA . TYR A 1 95 ? -0.664 -4.244 -0.566 1.00 97.31 95 TYR A CA 1
ATOM 809 C C . TYR A 1 95 ? 0.851 -4.268 -0.812 1.00 97.31 95 TYR A C 1
ATOM 811 O O . TYR A 1 95 ? 1.312 -4.157 -1.948 1.00 97.31 95 TYR A O 1
ATOM 819 N N . LYS A 1 96 ? 1.631 -4.448 0.257 1.00 96.31 96 LYS A N 1
ATOM 820 C CA . LYS A 1 96 ? 3.093 -4.461 0.218 1.00 96.31 96 LYS A CA 1
ATOM 821 C C . LYS A 1 96 ? 3.643 -5.673 -0.528 1.00 96.31 96 LYS A C 1
ATOM 823 O O . LYS A 1 96 ? 4.590 -5.533 -1.296 1.00 96.31 96 LYS A O 1
ATOM 828 N N . GLU A 1 97 ? 3.035 -6.840 -0.346 1.00 97.06 97 GLU A N 1
ATOM 829 C CA . GLU A 1 97 ? 3.401 -8.052 -1.083 1.00 97.06 97 GLU A CA 1
ATOM 830 C C . GLU A 1 97 ? 3.224 -7.862 -2.596 1.00 97.06 97 GLU A C 1
ATOM 832 O O . GLU A 1 97 ? 4.152 -8.106 -3.366 1.00 97.06 97 GLU A O 1
ATOM 837 N N . LEU A 1 98 ? 2.077 -7.323 -3.020 1.00 97.25 98 LEU A N 1
ATOM 838 C CA . LEU A 1 98 ? 1.802 -7.019 -4.426 1.00 97.25 98 LEU A CA 1
ATOM 839 C C . LEU A 1 98 ? 2.740 -5.949 -4.989 1.00 97.25 98 LEU A C 1
ATOM 841 O O . LEU A 1 98 ? 3.195 -6.072 -6.130 1.00 97.25 98 LEU A O 1
ATOM 845 N N . TYR A 1 99 ? 3.040 -4.917 -4.193 1.00 98.00 99 TYR A N 1
ATOM 846 C CA . TYR A 1 99 ? 4.013 -3.891 -4.552 1.00 98.00 99 TYR A CA 1
ATOM 847 C C . TYR A 1 99 ? 5.379 -4.524 -4.837 1.00 98.00 99 TYR A C 1
ATOM 849 O O . TYR A 1 99 ? 5.920 -4.343 -5.926 1.00 98.00 99 TYR A O 1
ATOM 857 N N . LEU A 1 100 ? 5.914 -5.302 -3.889 1.00 97.38 100 LEU A N 1
ATOM 858 C CA . LEU A 1 100 ? 7.239 -5.916 -3.997 1.00 97.38 100 LEU A CA 1
ATOM 859 C C . LEU A 1 100 ? 7.300 -6.942 -5.128 1.00 97.38 100 LEU A C 1
ATOM 861 O O . LEU A 1 100 ? 8.291 -7.000 -5.850 1.00 97.38 100 LEU A O 1
ATOM 865 N N . GLN A 1 101 ? 6.231 -7.710 -5.335 1.00 97.50 101 GLN A N 1
ATOM 866 C CA . GLN A 1 101 ? 6.141 -8.651 -6.445 1.00 97.50 101 GLN A CA 1
ATOM 867 C C . GLN A 1 101 ? 6.263 -7.931 -7.796 1.00 97.50 101 GLN A C 1
ATOM 869 O O . GLN A 1 101 ? 7.079 -8.317 -8.630 1.00 97.50 101 GLN A O 1
ATOM 874 N N . ALA A 1 102 ? 5.478 -6.875 -8.025 1.00 97.00 102 ALA A N 1
ATOM 875 C CA . ALA A 1 102 ? 5.548 -6.118 -9.274 1.00 97.00 102 ALA A CA 1
ATOM 876 C C . ALA A 1 102 ? 6.865 -5.334 -9.407 1.00 97.00 102 ALA A C 1
ATOM 878 O O . ALA A 1 102 ? 7.419 -5.266 -10.504 1.00 97.00 102 ALA A O 1
ATOM 879 N N . TYR A 1 103 ? 7.400 -4.809 -8.304 1.00 97.31 103 TYR A N 1
ATOM 880 C CA . TYR A 1 103 ? 8.699 -4.139 -8.259 1.00 97.31 103 TYR A CA 1
ATOM 881 C C . TYR A 1 103 ? 9.833 -5.077 -8.701 1.00 97.31 103 TYR A C 1
ATOM 883 O O . TYR A 1 103 ? 10.612 -4.731 -9.587 1.00 97.31 103 TYR A O 1
ATOM 891 N N . ASN A 1 104 ? 9.891 -6.288 -8.140 1.00 96.81 104 ASN A N 1
ATOM 892 C CA . ASN A 1 104 ? 10.942 -7.269 -8.425 1.00 96.81 104 ASN A CA 1
ATOM 893 C C . ASN A 1 104 ? 10.812 -7.896 -9.819 1.00 96.81 104 ASN A C 1
ATOM 895 O O . ASN A 1 104 ? 11.821 -8.208 -10.445 1.00 96.81 104 ASN A O 1
ATOM 899 N N . ASN A 1 105 ? 9.585 -8.048 -10.326 1.00 96.88 105 ASN A N 1
ATOM 900 C CA . ASN A 1 105 ? 9.331 -8.597 -11.661 1.00 96.88 105 ASN A CA 1
ATOM 901 C C . ASN A 1 105 ? 9.531 -7.575 -12.792 1.00 96.88 105 ASN A C 1
ATOM 903 O O . ASN A 1 105 ? 9.500 -7.949 -13.964 1.00 96.88 105 ASN A O 1
ATOM 907 N N . THR A 1 106 ? 9.698 -6.289 -12.471 1.00 96.06 106 THR A N 1
ATOM 908 C CA . THR A 1 106 ? 9.886 -5.239 -13.477 1.00 96.06 106 THR A CA 1
ATOM 909 C C . THR A 1 106 ? 11.370 -5.120 -13.841 1.00 96.06 106 THR A C 1
ATOM 911 O O . THR A 1 106 ? 12.183 -4.827 -12.965 1.00 96.06 106 THR A O 1
ATOM 914 N N . PRO A 1 107 ? 11.754 -5.308 -15.118 1.00 94.81 107 PRO A N 1
ATOM 915 C CA . PRO A 1 107 ? 13.163 -5.361 -15.512 1.00 94.81 107 PRO A CA 1
ATOM 916 C C . PRO A 1 107 ? 13.850 -3.989 -15.504 1.00 94.81 107 PRO A C 1
ATOM 918 O O . PRO A 1 107 ? 15.048 -3.895 -15.259 1.00 94.81 107 PRO A O 1
ATOM 921 N N . LEU A 1 108 ? 13.106 -2.916 -15.779 1.00 96.62 108 LEU A N 1
ATOM 922 C CA . LEU A 1 108 ? 13.654 -1.565 -15.885 1.00 96.62 108 LEU A CA 1
ATOM 923 C C . LEU A 1 108 ? 13.571 -0.843 -14.536 1.00 96.62 108 LEU A C 1
ATOM 925 O O . LEU A 1 108 ? 12.471 -0.546 -14.074 1.00 96.62 108 LEU A O 1
ATOM 929 N N . GLU A 1 109 ? 14.722 -0.496 -13.944 1.00 94.62 109 GLU A N 1
ATOM 930 C CA . GLU A 1 109 ? 14.821 0.159 -12.621 1.00 94.62 109 GLU A CA 1
ATOM 931 C C . GLU A 1 109 ? 13.905 1.381 -12.480 1.00 94.62 109 GLU A C 1
ATOM 933 O O . GLU A 1 109 ? 13.110 1.470 -11.546 1.00 94.62 109 GLU A O 1
ATOM 938 N N . HIS A 1 110 ? 13.933 2.289 -13.459 1.00 94.31 110 HIS A N 1
ATOM 939 C CA . HIS A 1 110 ? 13.123 3.512 -13.439 1.00 94.31 110 HIS A CA 1
ATOM 940 C C . HIS A 1 110 ? 11.604 3.250 -13.485 1.00 94.31 110 HIS A C 1
ATOM 942 O O . HIS A 1 110 ? 10.816 4.146 -13.185 1.00 94.31 110 HIS A O 1
ATOM 948 N N . GLN A 1 111 ? 11.174 2.041 -13.864 1.00 95.00 111 GLN A N 1
ATOM 949 C CA . GLN A 1 111 ? 9.763 1.649 -13.908 1.00 95.00 111 GLN A CA 1
ATOM 950 C C . GLN A 1 111 ? 9.318 0.896 -12.656 1.00 95.00 111 GLN A C 1
ATOM 952 O O . GLN A 1 111 ? 8.116 0.824 -12.411 1.00 95.00 111 GLN A O 1
ATOM 957 N N . LYS A 1 112 ? 10.242 0.356 -11.851 1.00 97.19 112 LYS A N 1
ATOM 958 C CA . LYS A 1 112 ? 9.908 -0.534 -10.729 1.00 97.19 112 LYS A CA 1
ATOM 959 C C . LYS A 1 112 ? 8.966 0.111 -9.718 1.00 97.19 112 LYS A C 1
ATOM 961 O O . LYS A 1 112 ? 7.959 -0.492 -9.351 1.00 97.19 112 LYS A O 1
ATOM 966 N N . ILE A 1 113 ? 9.246 1.357 -9.325 1.00 96.12 113 ILE A N 1
ATOM 967 C CA . ILE A 1 113 ? 8.402 2.118 -8.385 1.00 96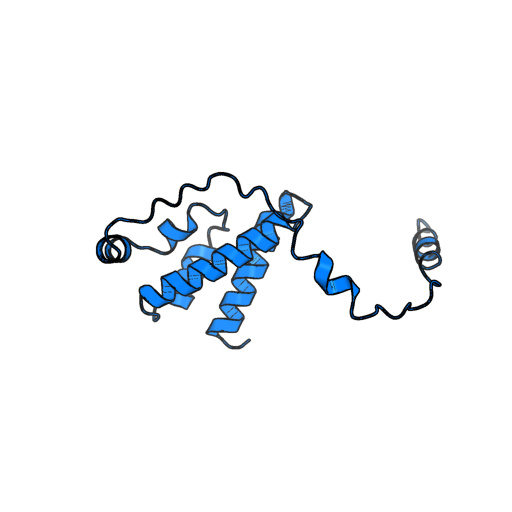.12 113 ILE A CA 1
ATOM 968 C C . ILE A 1 113 ? 6.990 2.285 -8.953 1.00 96.12 113 ILE A C 1
ATOM 970 O O . ILE A 1 113 ? 6.002 2.042 -8.257 1.00 96.12 113 ILE A O 1
ATOM 974 N N . ASN A 1 114 ? 6.883 2.655 -10.231 1.00 96.12 114 ASN A N 1
ATOM 975 C CA . ASN A 1 114 ? 5.598 2.857 -10.896 1.00 96.12 114 ASN A CA 1
ATOM 976 C C . ASN A 1 114 ? 4.825 1.545 -11.045 1.00 96.12 114 ASN A C 1
ATOM 978 O O . ASN A 1 114 ? 3.626 1.524 -10.786 1.00 96.12 114 ASN A O 1
ATOM 982 N N . ALA A 1 115 ? 5.494 0.453 -11.412 1.00 96.50 115 ALA A N 1
ATOM 983 C CA . ALA A 1 115 ? 4.881 -0.861 -11.561 1.00 96.50 115 ALA A CA 1
ATOM 984 C C . ALA A 1 115 ? 4.369 -1.409 -10.221 1.00 96.50 115 ALA A C 1
ATOM 986 O O . ALA A 1 115 ? 3.209 -1.819 -10.129 1.00 96.50 115 ALA A O 1
ATOM 987 N N . GLY A 1 116 ? 5.200 -1.347 -9.173 1.00 97.19 116 GLY A N 1
ATOM 988 C CA . GLY A 1 116 ? 4.821 -1.707 -7.806 1.00 97.19 116 GLY A CA 1
ATOM 989 C C . GLY A 1 116 ? 3.626 -0.893 -7.322 1.00 97.19 116 GLY A C 1
ATOM 990 O O . GLY A 1 116 ? 2.609 -1.446 -6.897 1.00 97.19 116 GLY A O 1
ATOM 991 N N . THR A 1 117 ? 3.717 0.430 -7.468 1.00 96.69 117 THR A N 1
ATOM 992 C CA . THR A 1 117 ? 2.663 1.366 -7.073 1.00 96.69 117 THR A CA 1
ATOM 993 C C . THR A 1 117 ? 1.359 1.102 -7.818 1.00 96.69 117 THR A C 1
ATOM 995 O O . THR A 1 117 ? 0.305 1.008 -7.197 1.00 96.69 117 THR A O 1
ATOM 998 N N . LEU A 1 118 ? 1.412 0.965 -9.145 1.00 96.31 118 LEU A N 1
ATOM 999 C CA . LEU A 1 118 ? 0.235 0.735 -9.976 1.00 96.31 118 LEU A CA 1
ATOM 1000 C C . LEU A 1 118 ? -0.454 -0.573 -9.590 1.00 96.31 118 LEU A C 1
ATOM 1002 O O . LEU A 1 118 ? -1.669 -0.591 -9.411 1.00 96.31 118 LEU A O 1
ATOM 1006 N N . LYS A 1 119 ? 0.307 -1.662 -9.431 1.00 97.62 119 LYS A N 1
ATOM 1007 C CA . LYS A 1 119 ? -0.256 -2.970 -9.085 1.00 97.62 119 LYS A CA 1
ATOM 1008 C C . LYS A 1 119 ? -0.973 -2.931 -7.738 1.00 97.62 119 LYS A C 1
ATOM 1010 O O . LYS A 1 119 ? -2.119 -3.374 -7.648 1.00 97.62 119 LYS A O 1
ATOM 1015 N N . ALA A 1 120 ? -0.310 -2.394 -6.717 1.00 97.38 120 ALA A N 1
ATOM 1016 C CA . ALA A 1 120 ? -0.837 -2.348 -5.361 1.00 97.38 120 ALA A CA 1
ATOM 1017 C C . ALA A 1 120 ? -2.026 -1.377 -5.236 1.00 97.38 120 ALA A C 1
ATOM 1019 O O . ALA A 1 120 ? -3.048 -1.734 -4.649 1.00 97.38 120 ALA A O 1
ATOM 1020 N N . ASN A 1 121 ? -1.947 -0.191 -5.853 1.00 96.19 121 ASN A N 1
ATOM 1021 C CA . ASN A 1 121 ? -3.040 0.785 -5.850 1.00 96.19 121 ASN A CA 1
ATOM 1022 C C . ASN A 1 121 ? -4.275 0.276 -6.588 1.00 96.19 121 ASN A C 1
ATOM 1024 O O . ASN A 1 121 ? -5.382 0.420 -6.077 1.00 96.19 121 ASN A O 1
ATOM 1028 N N . THR A 1 122 ? -4.105 -0.315 -7.773 1.00 96.31 122 THR A N 1
ATOM 1029 C CA . THR A 1 122 ? -5.230 -0.870 -8.535 1.00 96.31 122 THR A CA 1
ATOM 1030 C C . THR A 1 122 ? -5.923 -1.959 -7.733 1.00 96.31 122 THR A C 1
ATOM 1032 O O . THR A 1 122 ? -7.138 -1.923 -7.583 1.00 96.31 122 THR A O 1
ATOM 1035 N N . TRP A 1 123 ? -5.162 -2.883 -7.141 1.00 97.38 123 TRP A N 1
ATOM 1036 C CA . TRP A 1 123 ? -5.732 -3.913 -6.276 1.00 97.38 123 TRP A CA 1
ATOM 1037 C C . TRP A 1 123 ? -6.494 -3.321 -5.081 1.00 97.38 123 TRP A C 1
ATOM 1039 O O . TRP A 1 123 ? -7.628 -3.722 -4.823 1.00 97.38 123 TRP A O 1
ATOM 1049 N N . LEU A 1 124 ? -5.902 -2.350 -4.376 1.00 96.00 124 LEU A N 1
ATOM 1050 C CA . LEU A 1 124 ? -6.535 -1.735 -3.210 1.00 96.00 124 LEU A CA 1
ATOM 1051 C C . LEU A 1 124 ? -7.818 -0.994 -3.596 1.00 96.00 124 LEU A C 1
ATOM 1053 O O . LEU A 1 124 ? -8.806 -1.065 -2.870 1.00 96.00 124 LEU A O 1
ATOM 1057 N N . ARG A 1 125 ? -7.815 -0.312 -4.745 1.00 94.50 125 ARG A N 1
ATOM 1058 C CA . ARG A 1 125 ? -8.998 0.358 -5.282 1.00 94.50 125 ARG A CA 1
ATOM 1059 C C . ARG A 1 125 ? -10.106 -0.653 -5.568 1.00 94.50 125 ARG A C 1
ATOM 1061 O O . ARG A 1 125 ? -11.154 -0.531 -4.948 1.00 94.50 125 ARG A O 1
ATOM 1068 N N . VAL A 1 126 ? -9.843 -1.684 -6.376 1.00 94.06 126 VAL A N 1
ATOM 1069 C CA . VAL A 1 126 ? -10.834 -2.729 -6.702 1.00 94.06 126 VAL A CA 1
ATOM 1070 C C . VAL A 1 126 ? -11.400 -3.358 -5.430 1.00 94.06 126 VAL A C 1
ATOM 1072 O O . VAL A 1 126 ? -12.602 -3.571 -5.319 1.00 94.06 126 VAL A O 1
ATOM 1075 N N . LEU A 1 127 ? -10.556 -3.615 -4.429 1.00 93.31 127 LEU A N 1
ATOM 1076 C CA . LEU A 1 127 ? -10.995 -4.211 -3.171 1.00 93.31 127 LEU A CA 1
ATOM 1077 C C . LEU A 1 127 ? -11.943 -3.307 -2.365 1.00 93.31 127 LEU A C 1
ATOM 1079 O O . LEU A 1 127 ? -12.826 -3.810 -1.672 1.00 93.31 127 LEU A O 1
ATOM 1083 N N . ILE A 1 128 ? -11.734 -1.989 -2.399 1.00 89.56 128 ILE A N 1
ATOM 1084 C CA . ILE A 1 128 ? -12.509 -1.025 -1.608 1.00 89.56 128 ILE A CA 1
ATOM 1085 C C . ILE A 1 128 ? -13.748 -0.534 -2.362 1.00 89.56 128 ILE A C 1
ATOM 1087 O O . ILE A 1 128 ? -14.800 -0.393 -1.741 1.00 89.56 128 ILE A O 1
ATOM 1091 N N . THR A 1 129 ? -13.634 -0.262 -3.664 1.00 86.50 129 THR A N 1
ATOM 1092 C CA . THR A 1 129 ? -14.700 0.332 -4.486 1.00 86.50 129 THR A CA 1
ATOM 1093 C C . THR A 1 129 ? -15.442 -0.681 -5.351 1.00 86.50 129 THR A C 1
ATOM 1095 O O . THR A 1 129 ? -16.531 -0.370 -5.815 1.00 86.50 129 THR A O 1
ATOM 1098 N N . GLY A 1 130 ? -14.893 -1.882 -5.555 1.00 78.56 130 GLY A N 1
ATOM 1099 C CA . GLY A 1 130 ? -15.461 -2.888 -6.460 1.00 78.56 130 GLY A CA 1
ATOM 1100 C C . GLY A 1 130 ? -15.224 -2.607 -7.950 1.00 78.56 130 GLY A C 1
ATOM 1101 O O . GLY A 1 130 ? -15.808 -3.297 -8.780 1.00 78.56 130 GLY A O 1
ATOM 1102 N N . GLU A 1 131 ? -14.379 -1.621 -8.276 1.00 55.12 131 GLU A N 1
ATOM 1103 C CA . GLU A 1 131 ? -14.088 -1.126 -9.636 1.00 55.12 131 GLU A CA 1
ATOM 1104 C C . GLU A 1 131 ? -12.595 -1.148 -9.962 1.00 55.12 131 GLU A C 1
ATOM 1106 O O . GLU A 1 131 ? -11.801 -0.670 -9.113 1.00 55.12 131 GLU A O 1
#